Protein AF-A0A526YLF0-F1 (afdb_monomer_lite)

Structure (mmCIF, N/CA/C/O backbone):
data_AF-A0A526YLF0-F1
#
_entry.id   AF-A0A526YLF0-F1
#
loop_
_atom_site.group_PDB
_atom_site.id
_atom_site.type_symbol
_atom_site.label_atom_id
_atom_site.label_alt_id
_atom_site.label_comp_id
_atom_site.label_asym_id
_atom_site.label_entity_id
_atom_site.label_seq_id
_atom_site.pdbx_PDB_ins_code
_atom_site.Cartn_x
_atom_site.Cartn_y
_atom_site.Cartn_z
_atom_site.occupancy
_atom_site.B_iso_or_equiv
_atom_site.auth_seq_id
_atom_site.auth_comp_id
_atom_site.auth_asym_id
_atom_site.auth_atom_id
_atom_site.pdbx_PDB_model_num
ATOM 1 N N . MET A 1 1 ? -44.164 26.047 -29.733 1.00 47.47 1 MET A N 1
ATOM 2 C CA . MET A 1 1 ? -42.960 26.896 -29.901 1.00 47.47 1 MET A CA 1
ATOM 3 C C . MET A 1 1 ? -41.954 26.807 -28.735 1.00 47.47 1 MET A C 1
ATOM 5 O O . MET A 1 1 ? -41.119 27.688 -28.645 1.00 47.47 1 MET A O 1
ATOM 9 N N . ASN A 1 2 ? -41.916 25.740 -27.909 1.00 48.38 2 ASN A N 1
ATOM 10 C CA . ASN A 1 2 ? -41.040 25.691 -26.711 1.00 48.38 2 ASN A CA 1
ATOM 11 C C . ASN A 1 2 ? -40.141 24.435 -26.590 1.00 48.38 2 ASN A C 1
ATOM 13 O O . ASN A 1 2 ? -39.676 24.122 -25.500 1.00 48.38 2 ASN A O 1
ATOM 17 N N . SER A 1 3 ? -39.876 23.699 -27.674 1.00 51.38 3 SER A N 1
ATOM 18 C CA . SER A 1 3 ? -39.178 22.397 -27.591 1.00 51.38 3 SER A CA 1
ATOM 19 C C . SER A 1 3 ? -37.668 22.450 -27.870 1.00 51.38 3 SER A C 1
ATOM 21 O O . SER A 1 3 ? -36.987 21.447 -27.696 1.00 51.38 3 SER A O 1
ATOM 23 N N . ALA A 1 4 ? -37.125 23.590 -28.311 1.00 55.19 4 ALA A N 1
ATOM 24 C CA . ALA A 1 4 ? -35.755 23.670 -28.842 1.00 55.19 4 ALA A CA 1
ATOM 25 C C . ALA A 1 4 ? -34.695 24.192 -27.848 1.00 55.19 4 ALA A C 1
ATOM 27 O O . ALA A 1 4 ? -33.520 24.269 -28.192 1.00 55.19 4 ALA A O 1
ATOM 28 N N . THR A 1 5 ? -35.066 24.559 -26.618 1.00 56.16 5 THR A N 1
ATOM 29 C CA . THR A 1 5 ? -34.172 25.309 -25.710 1.00 56.16 5 THR A CA 1
ATOM 30 C C . THR A 1 5 ? -33.525 24.479 -24.598 1.00 56.16 5 THR A C 1
ATOM 32 O O . THR A 1 5 ? -32.725 25.023 -23.837 1.00 56.16 5 THR A O 1
ATOM 35 N N . ASN A 1 6 ? -33.816 23.175 -24.487 1.00 55.59 6 ASN A N 1
ATOM 36 C CA . ASN A 1 6 ? -33.350 22.367 -23.347 1.00 55.59 6 ASN A CA 1
ATOM 37 C C . ASN A 1 6 ? -32.128 21.470 -23.643 1.00 55.59 6 ASN A C 1
ATOM 39 O O . ASN A 1 6 ? -31.414 21.077 -22.724 1.00 55.59 6 ASN A O 1
ATOM 43 N N . SER A 1 7 ? -31.807 21.207 -24.914 1.00 55.91 7 SER A N 1
ATOM 44 C CA . SER A 1 7 ? -30.711 20.289 -25.281 1.00 55.91 7 SER A CA 1
ATOM 45 C C . SER A 1 7 ? -29.303 20.886 -25.119 1.00 55.91 7 SER A C 1
ATOM 47 O O . SER A 1 7 ? -28.330 20.145 -25.026 1.00 55.91 7 SER A O 1
ATOM 49 N N . GLY A 1 8 ? -29.170 22.217 -25.028 1.00 50.00 8 GLY A N 1
ATOM 50 C CA . GLY A 1 8 ? -27.869 22.898 -24.908 1.00 50.00 8 GLY A CA 1
ATOM 51 C C . GLY A 1 8 ? -27.282 22.960 -23.491 1.00 50.00 8 GLY A C 1
ATOM 52 O O . GLY A 1 8 ? -26.125 23.332 -23.327 1.00 50.00 8 GLY A O 1
ATOM 53 N N . ARG A 1 9 ? -28.050 22.610 -22.448 1.00 55.31 9 ARG A N 1
ATOM 54 C CA . ARG A 1 9 ? -27.619 22.761 -21.039 1.00 55.31 9 ARG A CA 1
ATOM 55 C C . ARG A 1 9 ? -27.124 21.467 -20.386 1.00 55.31 9 ARG A C 1
ATOM 57 O O . ARG A 1 9 ? -26.462 21.531 -19.353 1.00 55.31 9 ARG A O 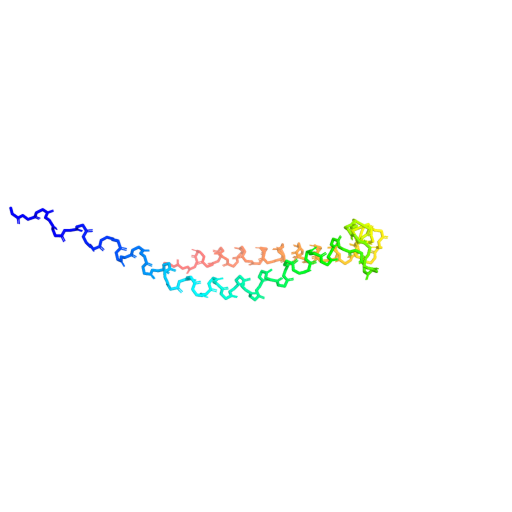1
ATOM 64 N N . ALA A 1 10 ? -27.406 20.305 -20.978 1.00 53.50 10 ALA A N 1
ATOM 65 C CA . ALA A 1 10 ? -27.048 19.005 -20.405 1.00 53.50 10 ALA A CA 1
ATOM 66 C C . ALA A 1 10 ? -25.563 18.641 -20.611 1.00 53.50 10 ALA A C 1
ATOM 68 O O . ALA A 1 10 ? -24.925 18.111 -19.705 1.00 53.50 10 ALA A O 1
ATOM 69 N N . LEU A 1 11 ? -24.978 18.996 -21.761 1.00 55.44 11 LEU A N 1
ATOM 70 C CA . LEU A 1 11 ? -23.583 18.662 -22.088 1.00 55.44 11 LEU A CA 1
ATOM 71 C C . LEU A 1 11 ? -22.563 19.522 -21.320 1.00 55.44 11 LEU A C 1
ATOM 73 O O . LEU A 1 11 ? -21.483 19.049 -20.972 1.00 55.44 11 LEU A O 1
ATOM 77 N N . HIS A 1 12 ? -22.926 20.758 -20.964 1.00 53.03 12 HIS A N 1
ATOM 78 C CA . HIS A 1 12 ? -22.032 21.679 -20.252 1.00 53.03 12 HIS A CA 1
ATOM 79 C C . HIS A 1 12 ? -21.891 21.375 -18.748 1.00 53.03 12 HIS A C 1
ATOM 81 O O . HIS A 1 12 ? -20.952 21.845 -18.113 1.00 53.03 12 HIS A O 1
ATOM 87 N N . ARG A 1 13 ? -22.789 20.567 -18.162 1.00 56.88 13 ARG A N 1
ATOM 88 C CA . ARG A 1 13 ? -22.674 20.108 -16.764 1.00 56.88 13 ARG A CA 1
ATOM 89 C C . ARG A 1 13 ? -21.871 18.816 -16.612 1.00 56.88 13 ARG A C 1
ATOM 91 O O . ARG A 1 13 ? -21.285 18.606 -15.557 1.00 56.88 13 ARG A O 1
ATOM 98 N N . ALA A 1 14 ? -21.816 17.984 -17.653 1.00 58.59 14 ALA A N 1
ATOM 99 C CA . ALA A 1 14 ? -21.075 16.726 -17.630 1.00 58.59 14 ALA A CA 1
ATOM 100 C C . ALA A 1 14 ? -19.603 16.885 -18.051 1.00 58.59 14 ALA A C 1
ATOM 102 O O . ALA A 1 14 ? -18.764 16.174 -17.520 1.00 58.59 14 ALA A O 1
ATOM 103 N N . GLY A 1 15 ? -19.263 17.816 -18.955 1.00 58.91 15 GLY A N 1
ATOM 104 C CA . GLY A 1 15 ? -17.881 17.994 -19.442 1.00 58.91 15 GLY A CA 1
ATOM 105 C C . GLY A 1 15 ? -16.970 18.849 -18.550 1.00 58.91 15 GLY A C 1
ATOM 106 O O . GLY A 1 15 ? -15.760 18.635 -18.522 1.00 58.91 15 GLY A O 1
ATOM 107 N N . LEU A 1 16 ? -17.542 19.787 -17.788 1.00 63.56 16 LEU A N 1
ATOM 108 C CA . LEU A 1 16 ? -16.800 20.673 -16.886 1.00 63.56 16 LEU A CA 1
ATOM 109 C C . LEU A 1 16 ? -16.036 19.938 -15.762 1.00 63.56 16 LEU A C 1
ATOM 111 O O . LEU A 1 16 ? -14.870 20.268 -15.551 1.00 63.56 16 LEU A O 1
ATOM 115 N N . PRO A 1 17 ? -16.613 18.938 -15.056 1.00 70.12 17 PRO A N 1
ATOM 116 C CA . PRO A 1 17 ? -15.869 18.218 -14.023 1.00 70.12 17 PRO A CA 1
ATOM 117 C C . PRO A 1 17 ? -14.701 17.415 -14.609 1.00 70.12 17 PRO A C 1
ATOM 119 O O . PRO A 1 17 ? -13.609 17.446 -14.054 1.00 70.12 17 PRO A O 1
ATOM 122 N N . TRP A 1 18 ? -14.876 16.766 -15.764 1.00 73.50 18 TRP A N 1
ATOM 123 C CA . TRP A 1 18 ? -13.785 16.032 -16.413 1.00 73.50 18 TRP A CA 1
ATOM 124 C C . TRP A 1 18 ? -12.678 16.961 -16.917 1.00 73.50 18 TRP A C 1
ATOM 126 O O . TRP A 1 18 ? -11.511 16.630 -16.754 1.00 73.50 18 TRP A O 1
ATOM 136 N N . ALA A 1 19 ? -13.014 18.143 -17.440 1.00 77.62 19 ALA A N 1
ATOM 137 C CA . ALA A 1 19 ? -12.027 19.140 -17.866 1.00 77.62 19 ALA A CA 1
ATOM 138 C C . ALA A 1 19 ? -11.193 19.725 -16.706 1.00 77.62 19 ALA A C 1
ATOM 140 O O . ALA A 1 19 ? -10.068 20.167 -16.924 1.00 77.62 19 ALA A O 1
ATOM 141 N N . LEU A 1 20 ? -11.723 19.724 -15.477 1.00 77.50 20 LEU A N 1
ATOM 142 C CA . LEU A 1 20 ? -10.983 20.114 -14.268 1.00 77.50 20 LEU A CA 1
ATOM 143 C C . LEU A 1 20 ? -10.126 18.966 -13.716 1.00 77.50 20 LEU A C 1
ATOM 145 O O . LEU A 1 20 ? -9.064 19.200 -13.142 1.00 77.50 20 LEU A O 1
ATOM 149 N N . VAL A 1 21 ? -10.573 17.723 -13.901 1.00 82.06 21 VAL A N 1
ATOM 150 C CA . VAL A 1 21 ? -9.881 16.516 -13.430 1.00 82.06 21 VAL A CA 1
ATOM 151 C C . VAL A 1 21 ? -8.749 16.103 -14.380 1.00 82.06 21 VAL A C 1
ATOM 153 O O . VAL A 1 21 ? -7.737 15.581 -13.922 1.00 82.06 21 VAL A O 1
ATOM 156 N N . THR A 1 22 ? -8.854 16.376 -15.683 1.00 86.31 22 THR A N 1
ATOM 157 C CA . THR A 1 22 ? -7.826 16.030 -16.682 1.00 86.31 22 THR A CA 1
ATOM 158 C C . THR A 1 22 ? -6.429 16.600 -16.407 1.00 86.31 22 THR A C 1
ATOM 160 O O . THR A 1 22 ? -5.488 15.817 -16.526 1.00 86.31 22 THR A O 1
ATOM 163 N N . PRO A 1 23 ? -6.212 17.877 -16.016 1.00 86.31 23 PRO A N 1
ATOM 164 C CA . PRO A 1 23 ? -4.865 18.357 -15.696 1.00 86.31 23 PRO A CA 1
ATOM 165 C C . PRO A 1 23 ? -4.300 17.700 -14.432 1.00 86.31 23 PRO A C 1
ATOM 167 O O . PRO A 1 23 ? -3.120 17.354 -14.403 1.00 86.31 23 PRO A O 1
ATOM 170 N N . ALA A 1 24 ? -5.136 17.467 -13.413 1.00 85.31 24 ALA A N 1
ATOM 171 C CA . ALA A 1 24 ? -4.725 16.779 -12.191 1.00 85.31 24 ALA A CA 1
ATOM 172 C C . ALA A 1 24 ? -4.350 15.315 -12.475 1.00 85.31 24 ALA A C 1
ATOM 174 O O . ALA A 1 24 ? -3.273 14.872 -12.085 1.00 85.31 24 ALA A O 1
ATOM 175 N N . LEU A 1 25 ? -5.183 14.590 -13.229 1.00 86.44 25 LEU A N 1
ATOM 176 C CA . LEU A 1 25 ? -4.886 13.227 -13.673 1.00 86.44 25 LEU A CA 1
ATOM 177 C C . LEU A 1 25 ? -3.652 13.178 -14.569 1.00 86.44 25 LEU A C 1
ATOM 179 O O . LEU A 1 25 ? -2.825 12.291 -14.397 1.00 86.44 25 LEU A O 1
ATOM 183 N N . GLY A 1 26 ? -3.500 14.124 -15.495 1.00 88.88 26 GLY A N 1
ATOM 184 C CA . GLY A 1 26 ? -2.320 14.221 -16.350 1.00 88.88 26 GLY A CA 1
ATOM 185 C C . GLY A 1 26 ? -1.042 14.379 -15.528 1.00 88.88 26 GLY A C 1
ATOM 186 O O . GLY A 1 26 ? -0.069 13.671 -15.773 1.00 88.88 26 GLY A O 1
ATOM 187 N N . TRP A 1 27 ? -1.067 15.233 -14.501 1.00 91.06 27 TRP A N 1
ATOM 188 C CA . TRP A 1 27 ? 0.061 15.414 -13.588 1.00 91.06 27 TRP A CA 1
ATOM 189 C C . TRP A 1 27 ? 0.348 14.165 -12.751 1.00 91.06 27 TRP A C 1
ATOM 191 O O . TRP A 1 27 ? 1.500 13.742 -12.659 1.00 91.06 27 TRP A O 1
ATOM 201 N N . THR A 1 28 ? -0.686 13.538 -12.178 1.00 88.12 28 THR A N 1
ATOM 202 C CA . THR A 1 28 ? -0.539 12.278 -11.439 1.00 88.12 28 THR A CA 1
ATOM 203 C C . THR A 1 28 ? 0.029 11.190 -12.340 1.00 88.12 28 THR A C 1
ATOM 205 O O . THR A 1 28 ? 0.989 10.538 -11.962 1.00 88.12 28 THR A O 1
ATOM 208 N N . LEU A 1 29 ? -0.481 11.010 -13.555 1.00 88.94 29 LEU A N 1
ATOM 209 C CA . LEU A 1 29 ? 0.062 10.024 -14.488 1.00 88.94 29 LEU A CA 1
ATOM 210 C C . LEU A 1 29 ? 1.525 10.335 -14.834 1.00 88.94 29 LEU A C 1
ATOM 212 O O . LEU A 1 29 ? 2.372 9.447 -14.793 1.00 88.94 29 LEU A O 1
ATOM 216 N N . LEU A 1 30 ? 1.856 11.595 -15.103 1.00 89.62 30 LEU A N 1
ATOM 217 C CA . LEU A 1 30 ? 3.214 11.958 -15.491 1.00 89.62 30 LEU A CA 1
ATOM 218 C C . LEU A 1 30 ? 4.219 11.762 -14.349 1.00 89.62 30 LEU A C 1
ATOM 220 O O . LEU A 1 30 ? 5.269 11.178 -14.571 1.00 89.62 30 LEU A O 1
ATOM 224 N N . PHE A 1 31 ? 3.912 12.181 -13.123 1.00 89.19 31 PHE A N 1
ATOM 225 C CA . PHE A 1 31 ? 4.873 12.099 -12.013 1.00 89.19 31 PHE A CA 1
ATOM 226 C C . PHE A 1 31 ? 4.752 10.846 -11.153 1.00 89.19 31 PHE A C 1
ATOM 228 O O . PHE A 1 31 ? 5.703 10.506 -10.459 1.00 89.19 31 PHE A O 1
ATOM 235 N N . PHE A 1 32 ? 3.618 10.152 -11.185 1.00 89.62 32 PHE A N 1
ATOM 236 C CA . PHE A 1 32 ? 3.414 8.907 -10.450 1.00 89.62 32 PHE A CA 1
ATOM 237 C C . PHE A 1 32 ? 3.557 7.698 -11.373 1.00 89.62 32 PHE A C 1
ATOM 239 O O . PHE A 1 32 ? 4.302 6.781 -11.059 1.00 89.62 32 PHE A O 1
ATOM 246 N N . VAL A 1 33 ? 2.918 7.682 -12.546 1.00 90.19 33 VAL A N 1
ATOM 247 C CA . VAL A 1 33 ? 2.978 6.495 -13.418 1.00 90.19 33 VAL A CA 1
ATOM 248 C C . VAL A 1 33 ? 4.324 6.372 -14.128 1.00 90.19 33 VAL A C 1
ATOM 250 O O . VAL A 1 33 ? 4.834 5.257 -14.198 1.00 90.19 33 VAL A O 1
ATOM 253 N N . LEU A 1 34 ? 4.964 7.463 -14.575 1.00 88.25 34 LEU A N 1
ATOM 254 C CA . LEU A 1 34 ? 6.299 7.359 -15.193 1.00 88.25 34 LEU A CA 1
ATOM 255 C C . LEU A 1 34 ? 7.349 6.678 -14.298 1.00 88.25 34 LEU A C 1
ATOM 257 O O . LEU A 1 34 ? 7.974 5.734 -14.784 1.00 88.25 34 LEU A O 1
ATOM 261 N N . PRO A 1 35 ? 7.571 7.075 -13.026 1.00 86.19 35 PRO A N 1
ATOM 262 C CA . PRO A 1 35 ? 8.558 6.387 -12.198 1.00 86.19 35 PRO A CA 1
ATOM 263 C C . PRO A 1 35 ? 8.163 4.941 -11.889 1.00 86.19 35 PRO A C 1
ATOM 265 O O . PRO A 1 35 ? 9.044 4.092 -11.814 1.00 86.19 35 PRO A O 1
ATOM 268 N N . PHE A 1 36 ? 6.870 4.620 -11.780 1.00 86.75 36 PHE A N 1
ATOM 269 C CA . PHE A 1 36 ? 6.416 3.234 -11.611 1.00 86.75 36 PHE A CA 1
ATOM 270 C C . PHE A 1 36 ? 6.687 2.384 -12.853 1.00 86.75 36 PHE A C 1
ATOM 272 O O . PHE A 1 36 ? 7.122 1.241 -12.736 1.00 86.75 36 PHE A O 1
ATOM 279 N N . VAL A 1 37 ? 6.481 2.941 -14.046 1.00 85.50 37 VAL A N 1
ATOM 280 C CA . VAL A 1 37 ? 6.813 2.281 -15.312 1.00 85.50 37 VAL A CA 1
ATOM 281 C C . VAL A 1 37 ? 8.325 2.087 -15.425 1.00 85.50 37 VAL A C 1
ATOM 283 O O . VAL A 1 37 ? 8.772 0.985 -15.732 1.00 85.50 37 VAL A O 1
ATOM 286 N N . ALA A 1 38 ? 9.121 3.110 -15.103 1.00 84.25 38 ALA A N 1
ATOM 287 C CA . ALA A 1 38 ? 10.580 3.009 -15.067 1.00 84.25 38 ALA A CA 1
ATOM 288 C C . ALA A 1 38 ? 11.063 1.957 -14.053 1.00 84.25 38 ALA A C 1
ATOM 290 O O . ALA A 1 38 ? 11.951 1.163 -14.362 1.00 84.25 38 ALA A O 1
ATOM 291 N N . MET A 1 39 ? 10.443 1.895 -12.871 1.00 83.69 39 MET A N 1
ATOM 292 C CA . MET A 1 39 ? 10.707 0.870 -11.862 1.00 83.69 39 MET A CA 1
ATOM 293 C C . MET A 1 39 ? 10.317 -0.525 -12.363 1.00 83.69 39 MET A C 1
ATOM 295 O O . MET A 1 39 ? 11.070 -1.471 -12.154 1.00 83.69 39 MET A O 1
ATOM 299 N N . GLY A 1 40 ? 9.193 -0.659 -13.069 1.00 81.75 40 GLY A N 1
ATOM 300 C CA . GLY A 1 40 ? 8.769 -1.914 -13.691 1.00 81.75 40 GLY A CA 1
ATOM 301 C C . GLY A 1 40 ? 9.751 -2.401 -14.760 1.00 81.75 40 GLY A C 1
ATOM 302 O O . GLY A 1 40 ? 10.152 -3.563 -14.740 1.00 81.75 40 GLY A O 1
ATOM 303 N N . PHE A 1 41 ? 10.213 -1.511 -15.642 1.00 78.12 41 PHE A N 1
ATOM 304 C CA . PHE A 1 41 ? 11.262 -1.831 -16.615 1.00 78.12 41 PHE A CA 1
ATOM 305 C C . PHE A 1 41 ? 12.582 -2.205 -15.935 1.00 78.12 41 PHE A C 1
ATOM 307 O O . PHE A 1 41 ? 13.194 -3.200 -16.315 1.00 78.12 41 PHE A O 1
ATOM 314 N N . SER A 1 42 ? 12.994 -1.469 -14.900 1.00 72.44 42 SER A N 1
ATOM 315 C CA . SER A 1 42 ? 14.186 -1.788 -14.102 1.00 72.44 42 SER A CA 1
ATOM 316 C C . SER A 1 42 ? 14.066 -3.154 -13.415 1.00 72.44 42 SER A C 1
ATOM 318 O O . SER A 1 42 ? 15.000 -3.949 -13.437 1.00 72.44 42 SER A O 1
ATOM 320 N N . SER A 1 43 ? 12.879 -3.491 -12.903 1.00 73.12 43 SER A N 1
ATOM 321 C CA . SER A 1 43 ? 12.591 -4.794 -12.294 1.00 73.12 43 SER A CA 1
ATOM 322 C C . SER A 1 43 ? 12.733 -5.955 -13.285 1.00 73.12 43 SER A C 1
ATOM 324 O O . SER A 1 43 ? 13.098 -7.062 -12.887 1.00 73.12 43 SER A O 1
ATOM 326 N N . LEU A 1 44 ? 12.462 -5.711 -14.569 1.00 68.81 44 LEU A N 1
ATOM 327 C CA . LEU A 1 44 ? 12.511 -6.703 -15.647 1.00 68.81 44 LEU A CA 1
ATOM 328 C C . LEU A 1 44 ? 13.840 -6.726 -16.424 1.00 68.81 44 LEU A C 1
ATOM 330 O O . LEU A 1 44 ? 14.036 -7.620 -17.246 1.00 68.81 44 LEU A O 1
ATOM 334 N N . THR A 1 45 ? 14.740 -5.766 -16.199 1.00 66.06 45 THR A N 1
ATOM 335 C CA . THR A 1 45 ? 16.006 -5.639 -16.939 1.00 66.06 45 THR A CA 1
ATOM 336 C C . THR A 1 45 ? 17.175 -6.076 -16.059 1.00 66.06 45 THR A C 1
ATOM 338 O O . THR A 1 45 ? 17.221 -5.767 -14.867 1.00 66.06 45 THR A O 1
ATOM 341 N N . ALA A 1 46 ? 18.135 -6.813 -16.622 1.00 62.34 46 ALA A N 1
ATOM 342 C CA . ALA A 1 46 ? 19.357 -7.146 -15.892 1.00 62.34 46 ALA A CA 1
ATOM 343 C C . ALA A 1 46 ? 20.155 -5.862 -15.614 1.00 62.34 46 ALA A C 1
ATOM 345 O O . ALA A 1 46 ? 20.307 -5.033 -16.513 1.00 62.34 46 ALA A O 1
ATOM 346 N N . HIS A 1 47 ? 20.702 -5.710 -14.404 1.00 61.31 47 HIS A N 1
ATOM 347 C CA . HIS A 1 47 ? 21.512 -4.537 -14.034 1.00 61.31 47 HIS A CA 1
ATOM 348 C C . HIS A 1 47 ? 22.722 -4.310 -14.965 1.00 61.31 47 HIS A C 1
ATOM 350 O O . HIS A 1 47 ? 23.171 -3.177 -15.111 1.00 61.31 47 HIS A O 1
ATOM 356 N N . ASP A 1 48 ? 23.181 -5.355 -15.663 1.00 60.25 48 ASP A N 1
ATOM 357 C CA . ASP A 1 48 ? 24.386 -5.338 -16.503 1.00 60.25 48 ASP A CA 1
ATOM 358 C C . ASP A 1 48 ? 24.104 -5.126 -18.007 1.00 60.25 48 ASP A C 1
ATOM 360 O O . ASP A 1 48 ? 24.909 -5.490 -18.862 1.00 60.25 48 ASP A O 1
ATOM 364 N N . GLY A 1 49 ? 22.941 -4.568 -18.368 1.00 58.38 49 GLY A N 1
ATOM 365 C CA . GLY A 1 49 ? 22.597 -4.249 -19.766 1.00 58.38 49 GLY A CA 1
ATOM 366 C C . GLY A 1 49 ? 22.204 -5.456 -20.631 1.00 58.38 49 GLY A C 1
ATOM 367 O O . GLY A 1 49 ? 22.000 -5.322 -21.838 1.00 58.38 49 GLY A O 1
ATOM 368 N N . GLY A 1 50 ? 22.069 -6.637 -20.026 1.00 56.00 50 GLY A N 1
ATOM 369 C CA . GLY A 1 50 ? 21.696 -7.878 -20.700 1.00 56.00 50 GLY A CA 1
ATOM 370 C C . GLY A 1 50 ? 20.196 -8.164 -20.656 1.00 56.00 50 GLY A C 1
ATOM 371 O O . GLY A 1 50 ? 19.749 -8.884 -19.774 1.00 56.00 50 GLY A O 1
ATOM 372 N N . GLY A 1 51 ? 19.438 -7.663 -21.635 1.00 64.31 51 GLY A N 1
ATOM 373 C CA . GLY A 1 51 ? 18.085 -8.137 -21.976 1.00 64.31 51 GLY A CA 1
ATOM 374 C C . GLY A 1 51 ? 17.026 -8.163 -20.855 1.00 64.31 51 GLY A C 1
ATOM 375 O O . GLY A 1 51 ? 17.226 -7.702 -19.732 1.00 64.31 51 GLY A O 1
ATOM 376 N N . PHE A 1 52 ? 15.851 -8.705 -21.189 1.00 66.50 52 PHE A N 1
ATOM 377 C CA . PHE A 1 52 ? 14.792 -8.983 -20.216 1.00 66.50 52 PHE A CA 1
ATOM 378 C C . PHE A 1 52 ? 15.166 -10.222 -19.390 1.00 66.50 52 PHE A C 1
ATOM 380 O O . PHE A 1 52 ? 15.385 -11.294 -19.957 1.00 66.50 52 PHE A O 1
ATOM 387 N N . THR A 1 53 ? 15.214 -10.100 -18.061 1.00 68.94 53 THR A N 1
ATOM 388 C CA . THR A 1 53 ? 15.493 -11.216 -17.145 1.00 68.94 53 THR A CA 1
ATOM 389 C C . THR A 1 53 ? 14.521 -11.236 -15.971 1.00 68.94 53 THR A C 1
ATOM 391 O O . THR A 1 53 ? 14.200 -10.208 -15.381 1.00 68.94 53 THR A O 1
ATOM 394 N N . LEU A 1 54 ? 14.075 -12.434 -15.588 1.00 69.62 54 LEU A N 1
ATOM 395 C CA . LEU A 1 54 ? 13.304 -12.660 -14.360 1.00 69.62 54 LEU A CA 1
ATOM 396 C C . LEU A 1 54 ? 14.204 -13.002 -13.158 1.00 69.62 54 LEU A C 1
ATOM 398 O O . LEU A 1 54 ? 13.698 -13.248 -12.064 1.00 69.62 54 LEU A O 1
ATOM 402 N N . ALA A 1 55 ? 15.531 -12.994 -13.329 1.00 66.81 55 ALA A N 1
ATOM 403 C CA . ALA A 1 55 ? 16.480 -13.306 -12.258 1.00 66.81 55 ALA A CA 1
ATOM 404 C C . ALA A 1 55 ? 16.383 -12.336 -11.061 1.00 66.81 55 ALA A C 1
ATOM 406 O O . ALA A 1 55 ? 16.579 -12.745 -9.921 1.00 66.81 55 ALA A O 1
ATOM 407 N N . ASN A 1 56 ? 15.984 -11.079 -11.285 1.00 68.06 56 ASN A N 1
ATOM 408 C CA . ASN A 1 56 ? 15.749 -10.117 -10.201 1.00 68.06 56 ASN A CA 1
ATOM 409 C C . ASN A 1 56 ? 14.627 -10.578 -9.245 1.00 68.06 56 ASN A C 1
ATOM 411 O O . ASN A 1 56 ? 14.685 -10.337 -8.041 1.00 68.06 56 ASN A O 1
ATOM 415 N N .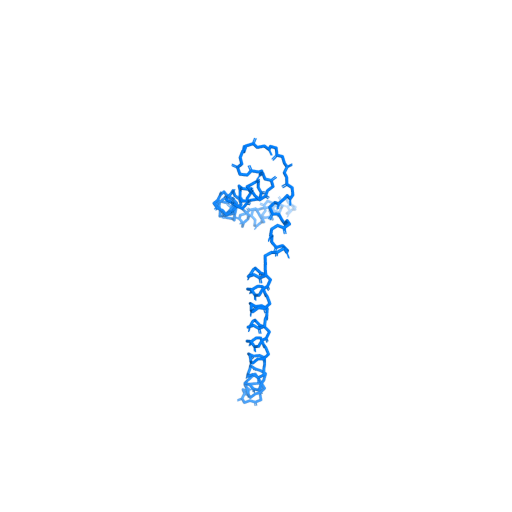 TYR A 1 57 ? 13.619 -11.293 -9.759 1.00 65.56 57 TYR A N 1
ATOM 416 C CA . TYR A 1 57 ? 12.523 -11.821 -8.944 1.00 65.56 57 TYR A CA 1
ATOM 417 C C . TYR A 1 57 ? 12.929 -13.078 -8.175 1.00 65.56 57 TYR A C 1
ATOM 419 O O . TYR A 1 57 ? 12.446 -13.288 -7.065 1.00 65.56 57 TYR A O 1
ATOM 427 N N . SER A 1 58 ? 13.836 -13.909 -8.704 1.00 63.75 58 SER A N 1
ATOM 428 C CA . SER A 1 58 ? 14.295 -15.093 -7.965 1.00 63.75 58 SER A CA 1
ATOM 429 C C . SER A 1 58 ? 15.093 -14.703 -6.717 1.00 63.75 58 SER A C 1
ATOM 431 O O . SER A 1 58 ? 14.951 -15.355 -5.681 1.00 63.75 58 SER A O 1
ATOM 433 N N . GLN A 1 59 ? 15.838 -13.592 -6.752 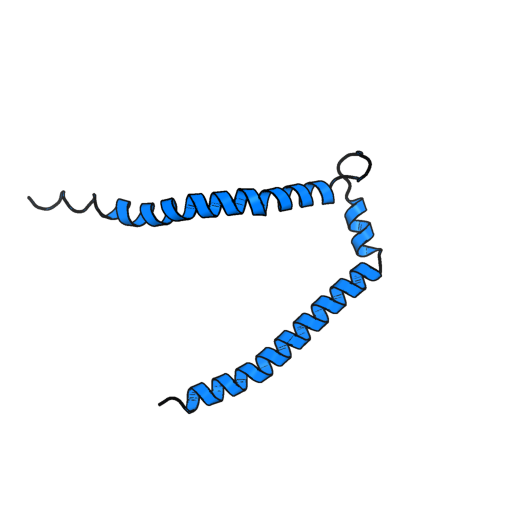1.00 65.38 59 GLN A N 1
ATOM 434 C CA . GLN A 1 59 ? 16.508 -13.034 -5.571 1.00 65.38 59 GLN A CA 1
ATOM 435 C C . GLN A 1 59 ? 15.516 -12.616 -4.473 1.00 65.38 59 GLN A C 1
ATOM 437 O O . GLN A 1 59 ? 15.809 -12.799 -3.290 1.00 65.38 59 GLN A O 1
ATOM 442 N N . PHE A 1 60 ? 14.331 -12.120 -4.845 1.00 64.81 60 PHE A N 1
ATOM 443 C CA . PHE A 1 60 ? 13.275 -11.774 -3.890 1.00 64.81 60 PHE A CA 1
ATOM 444 C C . PHE A 1 60 ? 12.795 -12.995 -3.094 1.00 64.81 60 PHE A C 1
ATOM 446 O O . PHE A 1 60 ? 12.670 -12.923 -1.874 1.00 64.81 60 PHE A O 1
ATOM 453 N N . PHE A 1 61 ? 12.595 -14.134 -3.764 1.00 65.69 61 PHE A N 1
ATOM 454 C CA . PHE A 1 61 ? 12.156 -15.374 -3.110 1.00 65.69 61 PHE A CA 1
ATOM 455 C C . PHE A 1 61 ? 13.287 -16.142 -2.415 1.00 65.69 61 PHE A C 1
ATOM 457 O O . PHE A 1 61 ? 13.028 -16.885 -1.472 1.00 65.69 61 PHE A O 1
ATOM 464 N N . THR A 1 62 ? 14.533 -15.977 -2.863 1.00 67.75 62 THR A N 1
ATOM 465 C CA . THR A 1 62 ? 15.680 -16.730 -2.323 1.00 67.75 62 THR A CA 1
ATOM 466 C C . THR A 1 62 ? 16.313 -16.030 -1.120 1.00 67.75 62 THR A C 1
ATOM 468 O O . THR A 1 62 ? 16.955 -16.684 -0.300 1.00 67.75 62 THR A O 1
ATOM 471 N N . ASN A 1 63 ? 16.142 -14.711 -0.979 1.00 73.62 63 ASN A N 1
ATOM 472 C CA . ASN A 1 63 ? 16.718 -13.967 0.135 1.00 73.62 63 ASN A CA 1
ATOM 473 C C . ASN A 1 63 ? 15.806 -14.034 1.380 1.00 73.62 63 ASN A C 1
ATOM 475 O O . ASN A 1 63 ? 14.735 -13.415 1.396 1.00 73.62 63 ASN A O 1
ATOM 479 N N . PRO A 1 64 ? 16.237 -14.709 2.462 1.00 76.62 64 PRO A N 1
ATOM 480 C CA . PRO A 1 64 ? 15.435 -14.851 3.675 1.00 76.62 64 PRO A CA 1
ATOM 481 C C . PRO A 1 64 ? 15.103 -13.507 4.340 1.00 76.62 64 PRO A C 1
ATOM 483 O O . PRO A 1 64 ? 14.076 -13.408 5.007 1.00 76.62 64 PRO A O 1
ATOM 486 N N . ALA A 1 65 ? 15.909 -12.459 4.132 1.00 79.44 65 ALA A N 1
ATOM 487 C CA . ALA A 1 65 ? 15.634 -11.133 4.683 1.00 79.44 65 ALA A CA 1
ATOM 488 C C . ALA A 1 65 ? 14.391 -10.479 4.050 1.00 79.44 65 ALA A C 1
ATOM 490 O O . ALA A 1 65 ? 13.599 -9.862 4.762 1.00 79.44 65 ALA A O 1
ATOM 491 N N . TYR A 1 66 ? 14.177 -10.640 2.738 1.00 82.12 66 TYR A N 1
ATOM 492 C CA . TYR A 1 66 ? 12.984 -10.105 2.067 1.00 82.12 66 TYR A CA 1
ATOM 493 C C . TYR A 1 66 ? 11.721 -10.850 2.488 1.00 82.12 66 TYR A C 1
ATOM 495 O O . TYR A 1 66 ? 10.695 -10.223 2.754 1.00 82.12 66 TYR A O 1
ATOM 503 N N . TRP A 1 67 ? 11.817 -12.172 2.636 1.00 83.88 67 TRP A N 1
ATOM 504 C CA . TRP A 1 67 ? 10.717 -12.977 3.155 1.00 83.88 67 TRP A CA 1
ATOM 505 C C . TRP A 1 67 ? 10.338 -12.580 4.587 1.00 83.88 67 TRP A C 1
ATOM 507 O O . TRP A 1 67 ? 9.164 -12.345 4.876 1.00 83.88 67 TRP A O 1
ATOM 517 N N . GLN A 1 68 ? 11.328 -12.435 5.474 1.00 86.06 68 GLN A N 1
ATOM 518 C CA . GLN A 1 68 ? 11.103 -11.982 6.849 1.00 86.06 68 GLN A CA 1
ATOM 519 C C . GLN A 1 68 ? 10.490 -10.582 6.894 1.00 86.06 68 GLN A C 1
ATOM 521 O O . GLN A 1 68 ? 9.531 -10.368 7.629 1.00 86.06 68 GLN A O 1
ATOM 526 N N . ALA A 1 69 ? 10.991 -9.640 6.091 1.00 88.88 69 ALA A N 1
ATOM 527 C CA . ALA A 1 69 ? 10.425 -8.297 6.018 1.00 88.88 69 ALA A CA 1
ATOM 528 C C . ALA A 1 69 ? 8.950 -8.322 5.584 1.00 88.88 69 ALA A C 1
ATOM 530 O O . ALA A 1 69 ? 8.117 -7.681 6.222 1.00 88.88 69 ALA A O 1
ATOM 531 N N . MET A 1 70 ? 8.608 -9.113 4.561 1.00 89.88 70 MET A N 1
ATOM 532 C CA . MET A 1 70 ? 7.231 -9.255 4.081 1.00 89.88 70 MET A CA 1
ATOM 533 C C . MET A 1 70 ? 6.302 -9.829 5.159 1.00 89.88 70 MET A C 1
ATOM 535 O O . MET A 1 70 ? 5.231 -9.274 5.412 1.00 89.88 70 MET A O 1
ATOM 539 N N . VAL A 1 71 ? 6.714 -10.917 5.819 1.00 92.12 71 VAL A N 1
ATOM 540 C CA . VAL A 1 71 ? 5.927 -11.543 6.893 1.00 92.12 71 VAL A CA 1
ATOM 541 C C . VAL A 1 71 ? 5.775 -10.596 8.081 1.00 92.12 71 VAL A C 1
ATOM 543 O O . VAL A 1 71 ? 4.670 -10.459 8.599 1.00 92.12 71 VAL A O 1
ATOM 546 N N . ASN A 1 72 ? 6.836 -9.885 8.465 1.00 93.06 72 ASN A N 1
ATOM 547 C CA . ASN A 1 72 ? 6.782 -8.900 9.542 1.00 93.06 72 ASN A CA 1
ATOM 548 C C . ASN A 1 72 ? 5.795 -7.772 9.220 1.00 93.06 72 ASN A C 1
ATOM 550 O O . ASN A 1 72 ? 4.976 -7.423 10.068 1.00 93.06 72 ASN A O 1
ATOM 554 N N . SER A 1 73 ? 5.824 -7.223 8.001 1.00 94.94 73 SER A N 1
ATOM 555 C CA . SER A 1 73 ? 4.864 -6.197 7.579 1.00 94.94 73 SER A CA 1
ATOM 556 C C . SER A 1 73 ? 3.427 -6.710 7.632 1.00 94.94 73 SER A C 1
ATOM 558 O O . SER A 1 73 ? 2.572 -6.045 8.211 1.00 94.94 73 SER A O 1
ATOM 560 N N . LEU A 1 74 ? 3.166 -7.910 7.102 1.00 95.88 74 LEU A N 1
ATOM 561 C CA . LEU A 1 74 ? 1.837 -8.524 7.159 1.00 95.88 74 LEU A CA 1
ATOM 562 C C . LEU A 1 74 ? 1.376 -8.749 8.600 1.00 95.88 74 LEU A C 1
ATOM 564 O O . LEU A 1 74 ? 0.244 -8.412 8.941 1.00 95.88 74 LEU A O 1
ATOM 568 N N . GLN A 1 75 ? 2.251 -9.271 9.457 1.00 96.69 75 GLN A N 1
ATOM 569 C CA . GLN A 1 7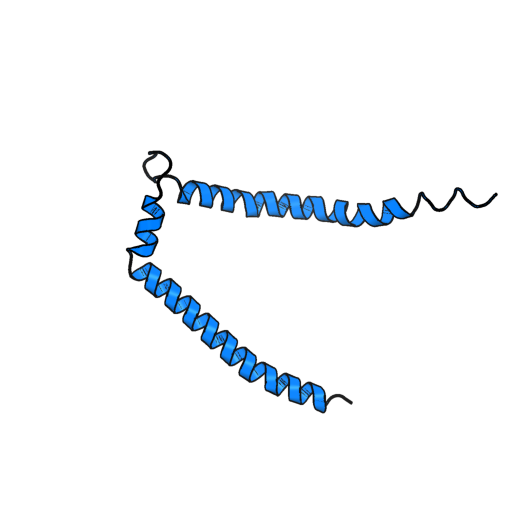5 ? 1.953 -9.507 10.864 1.00 96.69 75 GLN A CA 1
ATOM 570 C C . GLN A 1 75 ? 1.608 -8.200 11.584 1.00 96.69 75 GLN A C 1
ATOM 572 O O . GLN A 1 75 ? 0.599 -8.141 12.286 1.00 96.69 75 GLN A O 1
ATOM 577 N N . VAL A 1 76 ? 2.396 -7.141 11.378 1.00 97.25 76 VAL A N 1
ATOM 578 C CA . VAL A 1 76 ? 2.124 -5.821 11.960 1.00 97.25 76 VAL A CA 1
ATOM 579 C C . VAL A 1 76 ? 0.788 -5.280 11.459 1.00 97.25 76 VAL A C 1
ATOM 581 O O . VAL A 1 76 ? -0.030 -4.867 12.276 1.00 97.25 76 VAL A O 1
ATOM 584 N N . THR A 1 77 ? 0.521 -5.326 10.151 1.00 97.56 77 THR A N 1
ATOM 585 C CA . THR A 1 77 ? -0.753 -4.852 9.593 1.00 97.56 77 THR A CA 1
ATOM 586 C C . THR A 1 77 ? -1.938 -5.620 10.168 1.00 97.56 77 THR A C 1
ATOM 588 O O . THR A 1 77 ? -2.897 -4.991 10.601 1.00 97.56 77 THR A O 1
ATOM 591 N N . VAL A 1 78 ? -1.869 -6.951 10.249 1.00 97.94 78 VAL A N 1
ATOM 592 C CA . VAL A 1 78 ? -2.949 -7.774 10.818 1.00 97.94 78 VAL A CA 1
ATOM 593 C C . VAL A 1 78 ? -3.189 -7.432 12.285 1.00 97.94 78 VAL A C 1
ATOM 595 O O . VAL A 1 78 ? -4.335 -7.213 12.675 1.00 97.94 78 VAL A O 1
ATOM 598 N N . ILE A 1 79 ? -2.128 -7.340 13.092 1.00 97.94 79 ILE A N 1
ATOM 599 C CA . ILE A 1 79 ? -2.239 -6.978 14.510 1.00 97.94 79 ILE A CA 1
ATOM 600 C C . ILE A 1 79 ? -2.886 -5.599 14.653 1.00 97.94 79 ILE A C 1
ATOM 602 O O . ILE A 1 79 ? -3.836 -5.446 15.420 1.00 97.94 79 ILE A O 1
ATOM 606 N N . VAL A 1 80 ? -2.417 -4.611 13.885 1.00 97.50 80 VAL A N 1
ATOM 607 C CA . VAL A 1 80 ? -2.972 -3.254 13.905 1.00 97.50 80 VAL A CA 1
ATOM 608 C C . VAL A 1 80 ? -4.441 -3.264 13.491 1.00 97.50 80 VAL A C 1
ATOM 610 O O . VAL A 1 80 ? -5.260 -2.719 14.220 1.00 97.50 80 VAL A O 1
ATOM 613 N N . THR A 1 81 ? -4.809 -3.922 12.389 1.00 97.31 81 THR A N 1
ATOM 614 C CA . THR A 1 81 ? -6.203 -4.006 11.930 1.00 97.31 81 THR A CA 1
ATOM 615 C C . THR A 1 81 ? -7.108 -4.647 12.978 1.00 97.31 81 THR A C 1
ATOM 617 O O . THR A 1 81 ? -8.172 -4.104 13.268 1.00 97.31 81 THR A O 1
ATOM 620 N N . VAL A 1 82 ? -6.692 -5.764 13.581 1.00 98.06 82 VAL A N 1
ATOM 621 C CA . VAL A 1 82 ? -7.475 -6.448 14.620 1.00 98.06 82 VAL A CA 1
ATOM 622 C C . VAL A 1 82 ? -7.661 -5.546 15.835 1.00 98.06 82 VAL A C 1
ATOM 624 O O . VAL A 1 82 ? -8.790 -5.368 16.284 1.00 98.06 82 VAL A O 1
ATOM 627 N N . ILE A 1 83 ? -6.589 -4.931 16.339 1.00 97.62 83 ILE A N 1
ATOM 628 C CA . ILE A 1 83 ? -6.670 -4.017 17.485 1.00 97.62 83 ILE A CA 1
ATOM 629 C C . ILE A 1 83 ? -7.568 -2.821 17.151 1.00 97.62 83 ILE A C 1
ATOM 631 O O . ILE A 1 83 ? -8.448 -2.478 17.938 1.00 97.62 83 ILE A O 1
ATOM 635 N N . SER A 1 84 ? -7.394 -2.210 15.977 1.00 97.00 84 SER A N 1
ATOM 636 C CA . SER A 1 84 ? -8.226 -1.095 15.526 1.00 97.00 84 SER A CA 1
ATOM 637 C C . SER A 1 84 ? -9.701 -1.474 15.474 1.00 97.00 84 SER A C 1
ATOM 639 O O . SER A 1 84 ? -10.519 -0.715 15.977 1.00 97.00 84 SER A O 1
ATOM 641 N N . VAL A 1 85 ? -10.057 -2.639 14.927 1.00 97.06 85 VAL A N 1
ATOM 642 C CA . VAL A 1 85 ? -11.452 -3.109 14.874 1.00 97.06 85 VAL A CA 1
ATOM 643 C C . VAL A 1 85 ? -11.995 -3.386 16.274 1.00 97.06 85 VAL A C 1
ATOM 645 O O . VAL A 1 85 ? -13.099 -2.947 16.592 1.00 97.06 85 VAL A O 1
ATOM 648 N N . LEU A 1 86 ? -11.216 -4.056 17.126 1.00 97.06 86 LEU A N 1
ATOM 649 C CA . LEU A 1 86 ? -11.615 -4.369 18.500 1.00 97.06 86 LEU A CA 1
ATOM 650 C C . LEU A 1 86 ? -11.852 -3.121 19.351 1.00 97.06 86 LEU A C 1
ATOM 652 O O . LEU A 1 86 ? -12.675 -3.171 20.255 1.00 97.06 86 LEU A O 1
ATOM 656 N N . LEU A 1 87 ? -11.151 -2.020 19.076 1.00 95.44 87 LEU A N 1
ATOM 657 C CA . LEU A 1 87 ? -11.348 -0.744 19.767 1.00 95.44 87 LEU A CA 1
ATOM 658 C C . LEU A 1 87 ? -12.428 0.122 19.106 1.00 95.44 87 LEU A C 1
ATOM 660 O O . LEU A 1 87 ? -13.230 0.745 19.798 1.00 95.44 87 LEU A O 1
ATOM 664 N N . ALA A 1 88 ? -12.476 0.157 17.774 1.00 94.62 88 ALA A N 1
ATOM 665 C CA . ALA A 1 88 ? -13.441 0.962 17.032 1.00 94.62 88 ALA A CA 1
ATOM 666 C C . ALA A 1 88 ? -14.872 0.436 17.192 1.00 94.62 88 ALA A C 1
ATOM 668 O O . ALA A 1 88 ? -15.795 1.234 17.319 1.00 94.62 88 ALA A O 1
ATOM 669 N N . TYR A 1 89 ? -15.067 -0.886 17.223 1.00 94.44 89 TYR A N 1
ATOM 670 C CA . TYR A 1 89 ? -16.388 -1.499 17.369 1.00 94.44 89 TYR A CA 1
ATOM 671 C C . TYR A 1 89 ? -17.116 -1.112 18.674 1.00 94.44 89 TYR A C 1
ATOM 673 O O . TYR A 1 89 ? -18.243 -0.624 18.587 1.00 94.44 89 TYR A O 1
ATOM 681 N N . PRO A 1 90 ? -16.520 -1.244 19.879 1.00 92.06 90 PRO A N 1
ATOM 682 C CA . PRO A 1 90 ? -17.178 -0.820 21.113 1.00 92.06 90 PRO A CA 1
ATOM 683 C C . PRO A 1 90 ? -17.378 0.695 21.162 1.00 92.06 90 PRO A C 1
ATOM 685 O O . PRO A 1 90 ? -18.409 1.153 21.642 1.00 92.06 90 PRO A O 1
ATOM 688 N N . PHE A 1 91 ? -16.441 1.481 20.625 1.00 90.25 91 PHE A N 1
ATOM 689 C CA . PHE A 1 91 ? -16.599 2.932 20.554 1.00 90.25 91 PHE A CA 1
ATOM 690 C C . PHE A 1 91 ? -17.783 3.333 19.661 1.00 90.25 91 PHE A C 1
ATOM 692 O O . PHE A 1 91 ? -18.590 4.177 20.045 1.00 90.25 91 PHE A O 1
ATOM 699 N N . ALA A 1 92 ? -17.932 2.682 18.505 1.00 91.56 92 ALA A N 1
ATOM 700 C CA . ALA A 1 92 ? -19.066 2.881 17.609 1.00 91.56 92 ALA A CA 1
ATOM 701 C C . ALA A 1 92 ? -20.394 2.463 18.257 1.00 91.56 92 ALA A C 1
ATOM 703 O O . ALA A 1 92 ? -21.382 3.168 18.092 1.00 91.56 92 ALA A O 1
ATOM 704 N N . TRP A 1 93 ? -20.415 1.365 19.021 1.00 92.81 93 TRP A N 1
ATOM 705 C CA . TRP A 1 93 ? -21.611 0.920 19.744 1.00 92.81 93 TRP A CA 1
ATOM 706 C C . TRP A 1 93 ? -22.057 1.931 20.807 1.00 92.81 93 TRP A C 1
ATOM 708 O O . TRP A 1 93 ? -23.231 2.279 20.876 1.00 92.81 93 TRP A O 1
ATOM 718 N N . ILE A 1 94 ? -21.114 2.439 21.605 1.00 89.56 94 ILE A N 1
ATOM 719 C CA . ILE A 1 94 ? -21.374 3.474 22.618 1.00 89.56 94 ILE A CA 1
ATOM 720 C C . ILE A 1 94 ? -21.935 4.732 21.945 1.00 89.56 94 ILE A C 1
ATOM 722 O O . ILE A 1 94 ? -22.967 5.246 22.360 1.00 89.56 94 ILE A O 1
ATOM 726 N N . LEU A 1 95 ? -21.307 5.199 20.862 1.00 88.31 95 LEU A N 1
ATOM 727 C CA . LEU A 1 95 ? -21.801 6.361 20.119 1.00 88.31 95 LEU A CA 1
ATOM 728 C C . LEU A 1 95 ? -23.177 6.130 19.481 1.00 88.31 95 LEU A C 1
ATOM 730 O O . LEU A 1 95 ? -23.973 7.060 19.437 1.00 88.31 95 LEU A O 1
ATOM 734 N N . ALA A 1 96 ? -23.464 4.924 18.992 1.00 87.44 96 ALA A N 1
ATOM 735 C CA . ALA A 1 96 ? -24.754 4.607 18.386 1.00 87.44 96 ALA A CA 1
ATOM 736 C C . ALA A 1 96 ? -25.906 4.626 19.404 1.00 87.44 96 ALA A C 1
ATOM 738 O O . ALA A 1 96 ? -27.012 5.008 19.040 1.00 87.44 96 ALA A O 1
ATOM 739 N N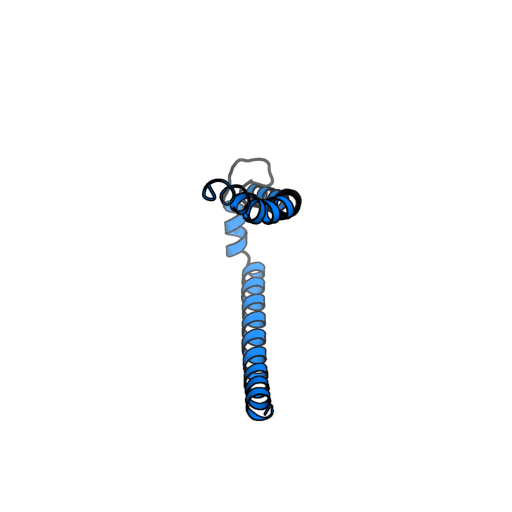 . GLU A 1 97 ? -25.649 4.247 20.660 1.00 80.56 97 GLU A N 1
ATOM 740 C CA . GLU A 1 97 ? -26.679 4.162 21.706 1.00 80.56 97 GLU A CA 1
ATOM 741 C C . GLU A 1 97 ? -26.802 5.451 22.546 1.00 80.56 97 GLU A C 1
ATOM 743 O O . GLU A 1 97 ? -27.870 5.743 23.078 1.00 80.56 97 GLU A O 1
ATOM 748 N N . GLN A 1 98 ? -25.732 6.250 22.687 1.00 65.25 98 GLN A N 1
ATOM 749 C CA . GLN A 1 98 ? -25.756 7.496 23.476 1.00 65.25 98 GLN A CA 1
ATOM 750 C C . GLN A 1 98 ? -26.155 8.758 22.698 1.00 65.25 98 GLN A C 1
ATOM 752 O O . GLN A 1 98 ? -26.296 9.814 23.321 1.00 65.25 98 GLN A O 1
ATOM 757 N N . VAL A 1 99 ? -26.317 8.695 21.375 1.00 57.97 99 VAL A N 1
ATOM 758 C CA . VAL A 1 99 ? -26.788 9.835 20.575 1.00 57.97 99 VAL A CA 1
ATOM 759 C C . VAL A 1 99 ? -28.308 9.706 20.382 1.00 57.97 99 VAL A C 1
ATOM 761 O O . VAL A 1 99 ? -28.722 8.841 19.612 1.00 57.97 99 VAL A O 1
ATOM 764 N N . PRO A 1 100 ? -29.141 10.504 21.086 1.00 58.00 100 PRO A N 1
ATOM 765 C CA . PRO A 1 100 ? -30.581 10.575 20.831 1.00 58.00 100 PRO A CA 1
ATOM 766 C C . PRO A 1 100 ? -30.912 11.217 19.476 1.00 58.00 100 PRO A C 1
ATOM 768 O O . PRO A 1 100 ? -30.126 12.074 19.006 1.00 58.00 100 PRO A O 1
#

Sequence (100 aa):
MNSATNSGRALHRAGLPWALVTPALGWTLLFFVLPFVAMGFSSLTAHDGGGFTLANYSQFFTNPAYWQAMVNSLQVTVIVTVISVLLAYPFAWILAEQVP

Foldseek 3Di:
DPDPPPPVPPVVVVVVVVVVVVVVVVVCCVPPVVVVVVVVVVCQADPVRDDGDPVSVVCCVVDVVNVVVVVVVVVVVVVVVVVCCVVVVVVVVCVVVPDD

Radius of gyration: 26.16 Å; chains: 1; bounding box: 67×44×53 Å

pLDDT: mean 77.5, std 15.23, range [47.47, 98.06]

Secondary structure (DSSP, 8-state):
--SSSSTTSSHHHHHHHHHHHHHHHHHHIIIIIHHHHHHHHHHHB-TTS-SB-SHHHHHHHH-H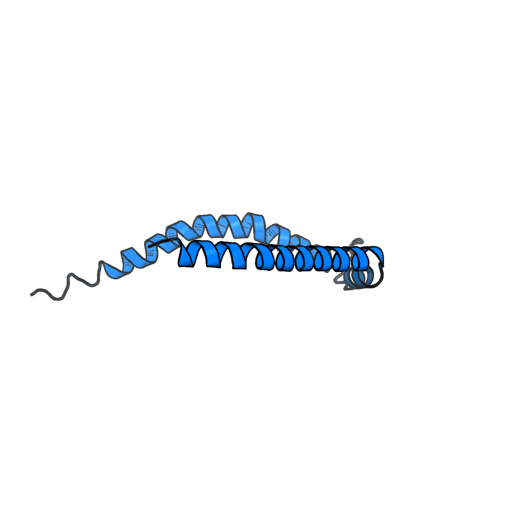HHHHHHHHHHHHHHHHHHHHHHHHHHHHHHHHHH--